Protein AF-A0A956J155-F1 (afdb_monomer_lite)

Foldseek 3Di:
DVVVVDPPDAKDWDWDDDDQKIKIKIFGPDPVAQPFVQCCVLDVVVPQFDKGDGRGIIMTIGGRPPHDPVRVVVSVVVSVVSSCVSVVHDPVPDDPPDDDPPPDPDDPPPPDDDDDDDDDDDDDDDDDDDDDDDDDDDDDDDDDDDDDDD

Sequence (150 aa):
DRLLQVEGIRHALATGWYEDCLFMSVRTRGRKQNAGRILHGLIQEPGLGGAGGHPQMAGARVPMEGKSERSRMDLRRKIITQLLTAFGVDARHFQRIMTKSSAPKNGESKRKNKNKDPERKKDKVEKSDKPEKAEKKKAKSKAPPREASS

Structure (mmCIF, N/CA/C/O backbone):
data_AF-A0A956J155-F1
#
_entry.id   AF-A0A956J155-F1
#
loop_
_atom_site.group_PDB
_atom_site.id
_atom_site.type_symbol
_atom_site.label_atom_id
_atom_site.label_alt_id
_atom_site.label_comp_id
_atom_site.label_asym_id
_atom_site.label_entity_id
_atom_site.label_seq_id
_atom_site.pdbx_PDB_ins_code
_atom_site.Cartn_x
_atom_site.Cartn_y
_atom_site.Cartn_z
_atom_site.occupancy
_atom_site.B_iso_or_equiv
_atom_site.auth_seq_id
_atom_site.auth_comp_id
_atom_site.auth_asym_id
_atom_site.auth_atom_id
_atom_site.pdbx_PDB_model_num
ATOM 1 N N . ASP A 1 1 ? 10.310 -14.887 3.605 1.00 60.28 1 ASP A N 1
ATOM 2 C CA . ASP A 1 1 ? 9.731 -14.485 2.310 1.00 60.28 1 ASP A CA 1
ATOM 3 C C . ASP A 1 1 ? 9.066 -15.677 1.616 1.00 60.28 1 ASP A C 1
ATOM 5 O O . ASP A 1 1 ? 9.492 -16.108 0.555 1.00 60.28 1 ASP A O 1
ATOM 9 N N . ARG A 1 2 ? 8.058 -16.284 2.257 1.00 62.12 2 ARG A N 1
ATOM 10 C CA . ARG A 1 2 ? 7.495 -17.563 1.784 1.00 62.12 2 ARG A CA 1
ATOM 11 C C . ARG A 1 2 ? 6.529 -17.391 0.609 1.00 62.12 2 ARG A C 1
ATOM 13 O O . ARG A 1 2 ? 6.454 -18.259 -0.245 1.00 62.12 2 ARG A O 1
ATOM 20 N N . LEU A 1 3 ? 5.836 -16.251 0.533 1.00 64.06 3 LEU A N 1
ATOM 21 C CA . LEU A 1 3 ? 4.868 -15.974 -0.536 1.00 64.06 3 LEU A CA 1
ATOM 22 C C . LEU A 1 3 ? 5.537 -15.778 -1.895 1.00 64.06 3 LEU A C 1
ATOM 24 O O . LEU A 1 3 ? 4.986 -16.186 -2.906 1.00 64.06 3 LEU A O 1
ATOM 28 N N . LEU A 1 4 ? 6.736 -15.195 -1.930 1.00 64.69 4 LEU A N 1
ATOM 29 C CA . LEU A 1 4 ? 7.481 -15.105 -3.175 1.00 64.69 4 LEU A CA 1
ATOM 30 C C . LEU A 1 4 ? 8.037 -16.474 -3.599 1.00 64.69 4 LEU A C 1
ATOM 32 O O . LEU A 1 4 ? 8.234 -16.694 -4.780 1.00 64.69 4 LEU A O 1
ATOM 36 N N . GLN A 1 5 ? 8.272 -17.443 -2.719 1.00 64.50 5 GLN A N 1
ATOM 37 C CA . GLN A 1 5 ? 8.850 -18.736 -3.134 1.00 64.50 5 GLN A CA 1
ATOM 38 C C . GLN A 1 5 ? 7.937 -19.576 -4.046 1.00 64.50 5 GLN A C 1
ATOM 40 O O . GLN A 1 5 ? 8.416 -20.526 -4.653 1.00 64.50 5 GLN A O 1
ATOM 45 N N . VAL A 1 6 ? 6.662 -19.205 -4.188 1.00 66.94 6 VAL A N 1
ATOM 46 C CA . VAL A 1 6 ? 5.738 -19.828 -5.140 1.00 66.94 6 VAL A CA 1
ATOM 47 C C . VAL A 1 6 ? 6.094 -19.405 -6.568 1.00 66.94 6 VAL A C 1
ATOM 49 O O . VAL A 1 6 ? 6.203 -18.211 -6.877 1.00 66.94 6 VAL A O 1
ATOM 52 N N . GLU A 1 7 ? 6.277 -20.394 -7.438 1.00 60.62 7 GLU A N 1
ATOM 53 C CA . GLU A 1 7 ? 6.596 -20.188 -8.847 1.00 60.62 7 GLU A CA 1
ATOM 54 C C . GLU A 1 7 ? 5.503 -19.359 -9.547 1.00 60.62 7 GLU A C 1
ATOM 56 O O . GLU A 1 7 ? 4.314 -19.486 -9.261 1.00 60.62 7 GLU A O 1
ATOM 61 N N . GLY A 1 8 ? 5.910 -18.431 -10.416 1.00 67.94 8 GLY A N 1
ATOM 62 C CA . GLY A 1 8 ? 4.995 -17.524 -11.121 1.00 67.94 8 GLY A CA 1
ATOM 63 C C . GLY A 1 8 ? 4.562 -16.268 -10.344 1.00 67.94 8 GLY A C 1
ATOM 64 O O . GLY A 1 8 ? 4.053 -15.326 -10.958 1.00 67.94 8 GLY A O 1
ATOM 65 N N . ILE A 1 9 ? 4.819 -16.161 -9.031 1.00 77.12 9 ILE A N 1
ATOM 66 C CA . ILE A 1 9 ? 4.480 -14.947 -8.266 1.00 77.12 9 ILE A CA 1
ATOM 67 C C . ILE A 1 9 ? 5.533 -13.849 -8.476 1.00 77.12 9 ILE A C 1
ATOM 69 O O . ILE A 1 9 ? 6.671 -13.917 -7.997 1.00 77.12 9 ILE A O 1
ATOM 73 N N . ARG A 1 10 ? 5.126 -12.778 -9.170 1.00 81.81 10 ARG A N 1
ATOM 74 C CA . ARG A 1 10 ? 5.967 -11.589 -9.417 1.00 81.81 10 ARG A CA 1
ATOM 75 C C . ARG A 1 10 ? 5.895 -10.548 -8.303 1.00 81.81 10 ARG A C 1
ATOM 77 O O . ARG A 1 10 ? 6.901 -9.900 -8.010 1.00 81.81 10 ARG A O 1
ATOM 84 N N . HIS A 1 11 ? 4.721 -10.402 -7.696 1.00 86.31 11 HIS A N 1
ATOM 85 C CA . HIS A 1 11 ? 4.437 -9.425 -6.652 1.00 86.31 11 HIS A CA 1
ATOM 86 C C . HIS A 1 11 ? 3.677 -10.110 -5.518 1.00 86.31 11 HIS A C 1
ATOM 88 O O . HIS A 1 11 ? 2.720 -10.838 -5.766 1.00 86.31 11 HIS A O 1
ATOM 94 N N . ALA A 1 12 ? 4.083 -9.852 -4.282 1.00 88.69 12 ALA A N 1
ATOM 95 C CA . ALA A 1 12 ? 3.391 -10.303 -3.087 1.00 88.69 12 ALA A CA 1
ATOM 96 C C . ALA A 1 12 ? 3.008 -9.086 -2.243 1.00 88.69 12 ALA A C 1
ATOM 98 O O . ALA A 1 12 ? 3.859 -8.259 -1.917 1.00 88.69 12 ALA A O 1
ATOM 99 N N . LEU A 1 13 ? 1.730 -9.000 -1.877 1.00 90.38 13 LEU A N 1
ATOM 100 C CA . LEU A 1 13 ? 1.206 -8.026 -0.926 1.00 90.38 13 LEU A CA 1
ATOM 101 C C . LEU A 1 13 ? 0.661 -8.774 0.290 1.00 90.38 13 LEU A C 1
ATOM 103 O O . LEU A 1 13 ? -0.214 -9.629 0.158 1.00 90.38 13 LEU A O 1
ATOM 107 N N . ALA A 1 14 ? 1.125 -8.393 1.472 1.00 91.88 14 ALA A N 1
ATOM 108 C CA . ALA A 1 14 ? 0.532 -8.773 2.742 1.00 91.88 14 ALA A CA 1
ATOM 109 C C . ALA A 1 14 ? -0.088 -7.538 3.403 1.00 91.88 14 ALA A C 1
ATOM 111 O O . ALA A 1 14 ? 0.532 -6.475 3.449 1.00 91.88 14 ALA A O 1
ATOM 112 N N . THR A 1 15 ? -1.303 -7.683 3.931 1.00 92.56 15 THR A N 1
ATOM 113 C CA . THR A 1 15 ? -1.967 -6.641 4.728 1.00 92.56 15 THR A CA 1
ATOM 114 C C . THR A 1 15 ? -2.436 -7.221 6.049 1.00 92.56 15 THR A C 1
ATOM 116 O O . THR A 1 15 ? -3.004 -8.315 6.056 1.00 92.56 15 THR A O 1
ATOM 119 N N . GLY A 1 16 ? -2.277 -6.474 7.133 1.00 92.12 16 GLY A N 1
ATOM 120 C CA . GLY A 1 16 ? -2.706 -6.878 8.465 1.00 92.12 16 GLY A CA 1
ATOM 121 C C . GLY A 1 16 ? -3.290 -5.706 9.237 1.00 92.12 16 GLY A C 1
ATOM 122 O O . GLY A 1 16 ? -2.886 -4.564 9.040 1.00 92.12 16 GLY A O 1
ATOM 123 N N . TRP A 1 17 ? -4.248 -6.007 10.104 1.00 92.75 17 TRP A N 1
ATOM 124 C CA . TRP A 1 17 ? -4.730 -5.066 11.107 1.00 92.75 17 TRP A CA 1
ATOM 125 C C . TRP A 1 17 ? -4.038 -5.395 12.420 1.00 92.75 17 TRP A C 1
ATOM 127 O O . TRP A 1 17 ? -4.021 -6.562 12.814 1.00 92.75 17 TRP A O 1
ATOM 137 N N . TYR A 1 18 ? -3.482 -4.386 13.073 1.00 92.50 18 TYR A N 1
ATOM 138 C CA . TYR A 1 18 ? -2.966 -4.502 14.427 1.00 92.50 18 TYR A CA 1
ATOM 139 C C . TYR A 1 18 ? -3.286 -3.199 15.155 1.00 92.50 18 TYR A C 1
ATOM 141 O O . TYR A 1 18 ? -2.963 -2.123 14.649 1.00 92.50 18 TYR A O 1
ATOM 149 N N . GLU A 1 19 ? -3.985 -3.316 16.286 1.00 90.31 19 GLU A N 1
ATOM 150 C CA . GLU A 1 19 ? -4.598 -2.184 16.993 1.00 90.31 19 GLU A CA 1
ATOM 151 C C . GLU A 1 19 ? -5.446 -1.330 16.025 1.00 90.31 19 GLU A C 1
ATOM 153 O O . GLU A 1 19 ? -6.255 -1.870 15.263 1.00 90.31 19 GLU A O 1
ATOM 158 N N . ASP A 1 20 ? -5.243 -0.014 16.013 1.00 93.50 20 ASP A N 1
ATOM 159 C CA . ASP A 1 20 ? -5.905 0.927 15.111 1.00 93.50 20 ASP A CA 1
ATOM 160 C C . ASP A 1 20 ? -5.064 1.260 13.874 1.00 93.50 20 ASP A C 1
ATOM 162 O O . ASP A 1 20 ? -5.244 2.294 13.241 1.00 93.50 20 ASP A O 1
ATOM 166 N N . CYS A 1 21 ? -4.163 0.363 13.473 1.00 95.50 21 CYS A N 1
ATOM 167 C CA . CYS A 1 21 ? -3.296 0.560 12.321 1.00 95.50 21 CYS A CA 1
ATOM 168 C C . CYS A 1 21 ? -3.479 -0.533 11.260 1.00 95.50 21 CYS A C 1
ATOM 170 O O . CYS A 1 21 ? -3.551 -1.734 11.544 1.00 95.50 21 CYS A O 1
ATOM 172 N N . LEU A 1 22 ? -3.505 -0.105 9.997 1.00 95.69 22 LEU A N 1
ATOM 173 C CA . LEU A 1 22 ? -3.360 -0.986 8.842 1.00 95.69 22 LEU A CA 1
ATOM 174 C C . LEU A 1 22 ? -1.881 -1.052 8.461 1.00 95.69 22 LEU A C 1
ATOM 176 O O . LEU A 1 22 ? -1.275 -0.045 8.093 1.00 95.69 22 LEU A O 1
ATOM 180 N N . PHE A 1 23 ? -1.323 -2.255 8.498 1.00 96.06 23 PHE A N 1
ATOM 181 C CA . PHE A 1 23 ? 0.032 -2.543 8.052 1.00 96.06 23 PHE A CA 1
ATOM 182 C C . PHE A 1 23 ? 0.006 -3.183 6.673 1.00 96.06 23 PHE A C 1
ATOM 184 O O . PHE A 1 23 ? -0.823 -4.053 6.385 1.00 96.06 23 PHE A O 1
ATOM 191 N N . MET A 1 24 ? 0.942 -2.772 5.827 1.00 95.12 24 MET A N 1
ATOM 192 C CA . MET A 1 24 ? 1.125 -3.311 4.488 1.00 95.12 24 MET A CA 1
ATOM 193 C C . MET A 1 24 ? 2.592 -3.647 4.265 1.00 95.12 24 MET A C 1
ATOM 195 O O . MET A 1 24 ? 3.477 -2.880 4.636 1.00 95.12 24 MET A O 1
ATOM 199 N N . SER A 1 25 ? 2.847 -4.784 3.628 1.00 94.69 25 SER A N 1
ATOM 200 C CA . SER A 1 25 ? 4.176 -5.173 3.171 1.00 94.69 25 SER A CA 1
ATOM 201 C C . SER A 1 25 ? 4.084 -5.667 1.740 1.00 94.69 25 SER A C 1
ATOM 203 O O . SER A 1 25 ? 3.283 -6.547 1.424 1.00 94.69 25 SER A O 1
ATOM 205 N N . VAL A 1 26 ? 4.896 -5.077 0.874 1.00 92.62 26 VAL A N 1
ATOM 206 C CA . VAL A 1 26 ? 4.962 -5.389 -0.546 1.00 92.62 26 VAL A CA 1
ATOM 207 C C . VAL A 1 26 ? 6.348 -5.911 -0.859 1.00 92.62 26 VAL A C 1
ATOM 209 O O . VAL A 1 26 ? 7.348 -5.328 -0.444 1.00 92.62 26 VAL A O 1
ATOM 212 N N . ARG A 1 27 ? 6.413 -6.992 -1.630 1.00 91.56 27 ARG A N 1
ATOM 213 C CA . ARG A 1 27 ? 7.650 -7.489 -2.226 1.00 91.56 27 ARG A CA 1
ATOM 214 C C . ARG A 1 27 ? 7.443 -7.745 -3.709 1.00 91.56 27 ARG A C 1
ATOM 216 O O . ARG A 1 27 ? 6.390 -8.224 -4.122 1.00 91.56 27 ARG A O 1
ATOM 223 N N . THR A 1 28 ? 8.440 -7.419 -4.515 1.00 88.62 28 THR A N 1
ATOM 224 C CA . THR A 1 28 ? 8.402 -7.552 -5.970 1.00 88.62 28 THR A CA 1
ATOM 225 C C . THR A 1 28 ? 9.722 -8.101 -6.488 1.00 88.62 28 THR A C 1
ATOM 227 O O . THR A 1 28 ? 10.793 -7.732 -6.010 1.00 88.62 28 THR A O 1
ATOM 230 N N . ARG A 1 29 ? 9.646 -8.974 -7.495 1.00 83.69 29 ARG A N 1
ATOM 231 C CA . ARG A 1 29 ? 10.815 -9.453 -8.247 1.00 83.69 29 ARG A CA 1
ATOM 232 C C . ARG A 1 29 ? 11.105 -8.643 -9.508 1.00 83.69 29 ARG A C 1
ATOM 234 O O . ARG A 1 29 ? 12.184 -8.764 -10.083 1.00 83.69 29 ARG A O 1
ATOM 241 N N . GLY A 1 30 ? 10.145 -7.842 -9.966 1.00 72.88 30 GLY A N 1
ATOM 242 C CA . GLY A 1 30 ? 10.288 -7.055 -11.187 1.00 72.88 30 GLY A CA 1
ATOM 243 C C . GLY A 1 30 ? 11.245 -5.879 -10.995 1.00 72.88 30 GLY A C 1
ATOM 244 O O . GLY A 1 30 ? 11.103 -5.126 -10.039 1.00 72.88 30 GLY A O 1
ATOM 245 N N . ARG A 1 31 ? 12.183 -5.676 -11.933 1.00 69.12 31 ARG A N 1
ATOM 246 C CA . ARG A 1 31 ? 13.057 -4.481 -11.947 1.00 69.12 31 ARG A CA 1
ATOM 247 C C . ARG A 1 31 ? 12.332 -3.203 -12.385 1.00 69.12 31 ARG A C 1
ATOM 249 O O . ARG A 1 31 ? 12.835 -2.113 -12.149 1.00 69.12 31 ARG A O 1
ATOM 256 N N . LYS A 1 32 ? 11.173 -3.335 -13.043 1.00 76.31 32 LYS A N 1
ATOM 257 C CA . LYS A 1 32 ? 10.425 -2.205 -13.619 1.00 76.31 32 LYS A CA 1
ATOM 258 C C . LYS A 1 32 ? 9.573 -1.457 -12.589 1.00 76.31 32 LYS A C 1
ATOM 260 O O . LYS A 1 32 ? 9.342 -0.268 -12.761 1.00 76.31 32 LYS A O 1
ATOM 265 N N . GLN A 1 33 ? 9.107 -2.130 -11.536 1.00 81.94 33 GLN A N 1
ATOM 266 C CA . GLN A 1 33 ? 8.231 -1.532 -10.528 1.00 81.94 33 GLN A CA 1
ATOM 267 C C . GLN A 1 33 ? 8.988 -1.302 -9.223 1.00 81.94 33 GLN A C 1
ATOM 269 O O . GLN A 1 33 ? 9.504 -2.242 -8.624 1.00 81.94 33 GLN A O 1
ATOM 274 N N . ASN A 1 34 ? 9.024 -0.049 -8.769 1.00 91.44 34 ASN A N 1
ATOM 275 C CA . ASN A 1 34 ? 9.657 0.336 -7.513 1.00 91.44 34 ASN A CA 1
ATOM 276 C C . ASN A 1 34 ? 8.608 0.353 -6.392 1.00 91.44 34 ASN A C 1
ATOM 278 O O . ASN A 1 34 ? 7.846 1.311 -6.267 1.00 91.44 34 ASN A O 1
ATOM 282 N N . ALA A 1 35 ? 8.575 -0.706 -5.581 1.00 92.44 35 ALA A N 1
ATOM 283 C CA . ALA A 1 35 ? 7.603 -0.858 -4.499 1.00 92.44 35 ALA A CA 1
ATOM 284 C C . ALA A 1 35 ? 7.662 0.293 -3.481 1.00 92.44 35 ALA A C 1
ATOM 286 O O . ALA A 1 35 ? 6.615 0.758 -3.033 1.00 92.44 35 ALA A O 1
ATOM 287 N N . GLY A 1 36 ? 8.867 0.775 -3.153 1.00 93.44 36 GLY A N 1
ATOM 288 C CA . GLY A 1 36 ? 9.072 1.899 -2.235 1.00 93.44 36 GLY A CA 1
ATOM 289 C C . GLY A 1 36 ? 8.439 3.189 -2.746 1.00 93.44 36 GLY A C 1
ATOM 290 O O . GLY A 1 36 ? 7.634 3.795 -2.046 1.00 93.44 36 GLY A O 1
ATOM 291 N N . ARG A 1 37 ? 8.734 3.564 -3.997 1.00 94.69 37 ARG A N 1
ATOM 292 C CA . ARG A 1 37 ? 8.154 4.758 -4.634 1.00 94.69 37 ARG A CA 1
ATOM 293 C C . ARG A 1 37 ? 6.637 4.668 -4.763 1.00 94.69 37 ARG A C 1
ATOM 295 O O . ARG A 1 37 ? 5.952 5.647 -4.499 1.00 94.69 37 ARG A O 1
ATOM 302 N N . ILE A 1 38 ? 6.115 3.496 -5.126 1.00 94.56 38 ILE A N 1
ATOM 303 C CA . ILE A 1 38 ? 4.669 3.288 -5.254 1.00 94.56 38 ILE A CA 1
ATOM 304 C C . ILE A 1 38 ? 3.974 3.475 -3.898 1.00 94.56 38 ILE A C 1
ATOM 306 O O . ILE A 1 38 ? 3.003 4.221 -3.814 1.00 94.56 38 ILE A O 1
ATOM 310 N N . LEU A 1 39 ? 4.458 2.833 -2.826 1.00 94.75 39 LEU A N 1
ATOM 311 C CA . LEU A 1 39 ? 3.843 3.003 -1.504 1.00 94.75 39 LEU A CA 1
ATOM 312 C C . LEU A 1 39 ? 4.012 4.425 -0.962 1.00 94.75 39 LEU A C 1
ATOM 314 O O . LEU A 1 39 ? 3.083 4.932 -0.339 1.00 94.75 39 LEU A O 1
ATOM 318 N N . HIS A 1 40 ? 5.144 5.079 -1.228 1.00 95.44 40 HIS A N 1
ATOM 319 C CA . HIS A 1 40 ? 5.348 6.481 -0.866 1.00 95.44 40 HIS A CA 1
ATOM 320 C C . HIS A 1 40 ? 4.284 7.386 -1.504 1.00 95.44 40 HIS A C 1
ATOM 322 O O . HIS A 1 40 ? 3.596 8.107 -0.785 1.00 95.44 40 HIS A O 1
ATOM 328 N N . GLY A 1 41 ? 4.073 7.277 -2.820 1.00 95.31 41 GLY A N 1
ATOM 329 C CA . GLY A 1 41 ? 3.073 8.083 -3.530 1.00 95.31 41 GLY A CA 1
ATOM 330 C C . GLY A 1 41 ? 1.624 7.763 -3.157 1.00 95.31 41 GLY A C 1
ATOM 331 O O . GLY A 1 41 ? 0.761 8.634 -3.182 1.00 95.31 41 GLY A O 1
ATOM 332 N N . LEU A 1 42 ? 1.333 6.520 -2.766 1.00 95.00 42 LEU A N 1
ATOM 333 C CA . LEU A 1 42 ? -0.024 6.121 -2.383 1.00 95.00 42 LEU A CA 1
ATOM 334 C C . LEU A 1 42 ? -0.379 6.438 -0.929 1.00 95.00 42 LEU A C 1
ATOM 336 O O . LEU A 1 42 ? -1.556 6.633 -0.632 1.00 95.00 42 LEU A O 1
ATOM 340 N N . ILE A 1 43 ? 0.598 6.435 -0.021 1.00 96.06 43 ILE A N 1
ATOM 341 C CA . ILE A 1 43 ? 0.353 6.531 1.425 1.00 96.06 43 ILE A CA 1
ATOM 342 C C . ILE A 1 43 ? 0.938 7.803 2.027 1.00 96.06 43 ILE A C 1
ATOM 344 O O . ILE A 1 43 ? 0.233 8.508 2.746 1.00 96.06 43 ILE A O 1
ATOM 348 N N . GLN A 1 44 ? 2.209 8.088 1.754 1.00 94.81 44 GLN A N 1
ATOM 349 C CA . GLN A 1 44 ? 2.927 9.171 2.418 1.00 94.81 44 GLN A CA 1
ATOM 350 C C . GLN A 1 44 ? 2.631 10.530 1.783 1.00 94.81 44 GLN A C 1
ATOM 352 O O . GLN A 1 44 ? 2.306 11.466 2.506 1.00 94.81 44 GLN A O 1
ATOM 357 N N . GLU A 1 45 ? 2.660 10.636 0.452 1.00 93.88 45 GLU A N 1
ATOM 358 C CA . GLU A 1 45 ? 2.333 11.888 -0.252 1.00 93.88 45 GLU A CA 1
ATOM 359 C C . GLU A 1 45 ? 0.918 12.407 0.057 1.00 93.88 45 GLU A C 1
ATOM 361 O O . GLU A 1 45 ? 0.777 13.602 0.311 1.00 93.88 45 GLU A O 1
ATOM 366 N N . PRO A 1 46 ? -0.130 11.561 0.139 1.00 93.06 46 PRO A N 1
ATOM 367 C CA . PRO A 1 46 ? -1.465 12.019 0.516 1.00 93.06 46 PRO A CA 1
ATOM 368 C C . PRO A 1 46 ? -1.657 12.197 2.033 1.00 93.06 46 PRO A C 1
ATOM 370 O O . PRO A 1 46 ? -2.775 12.467 2.468 1.00 93.06 46 PRO A O 1
ATOM 373 N N . GLY A 1 47 ? -0.618 11.986 2.852 1.00 94.44 47 GLY A N 1
ATOM 374 C CA . GLY A 1 47 ? -0.684 12.126 4.310 1.00 94.44 47 GLY A CA 1
ATOM 375 C C . GLY A 1 47 ? -1.526 11.058 5.019 1.00 94.44 47 GLY A C 1
ATOM 376 O O . GLY A 1 47 ? -2.030 11.299 6.112 1.00 94.44 47 GLY A O 1
ATOM 377 N N . LEU A 1 48 ? -1.707 9.876 4.417 1.00 93.50 48 LEU A N 1
ATOM 378 C CA . LEU A 1 48 ? -2.480 8.783 5.024 1.00 93.50 48 LEU A CA 1
ATOM 379 C C . LEU A 1 48 ? -1.701 8.054 6.125 1.00 93.50 48 LEU A C 1
ATOM 381 O O . LEU A 1 48 ? -2.303 7.392 6.964 1.00 93.50 48 LEU A O 1
ATOM 385 N N . GLY A 1 49 ? -0.373 8.129 6.111 1.00 95.00 49 GLY A N 1
ATOM 386 C CA . GLY A 1 49 ? 0.485 7.451 7.072 1.00 95.00 49 GLY A CA 1
ATOM 387 C C . GLY A 1 49 ? 1.946 7.455 6.638 1.00 95.00 49 GLY A C 1
ATOM 388 O O . GLY A 1 49 ? 2.357 8.276 5.823 1.00 95.00 49 GLY A O 1
ATOM 389 N N . GLY A 1 50 ? 2.730 6.522 7.174 1.00 96.56 50 GLY A N 1
ATOM 390 C CA . GLY A 1 50 ? 4.145 6.367 6.830 1.00 96.56 50 GLY A CA 1
ATOM 391 C C . GLY A 1 50 ? 4.364 5.250 5.815 1.00 96.56 50 GLY A C 1
ATOM 392 O O . GLY A 1 50 ? 3.771 4.175 5.943 1.00 96.56 50 GLY A O 1
ATOM 393 N N . ALA A 1 51 ? 5.240 5.472 4.835 1.00 96.56 51 ALA A N 1
ATOM 394 C CA . ALA A 1 51 ? 5.639 4.450 3.874 1.00 96.56 51 ALA A CA 1
ATOM 395 C C . ALA A 1 51 ? 7.120 4.558 3.500 1.00 96.56 51 ALA A C 1
ATOM 397 O O . ALA A 1 51 ? 7.688 5.640 3.412 1.00 96.56 51 ALA A O 1
ATOM 398 N N . GLY A 1 52 ? 7.756 3.419 3.240 1.00 92.94 52 GLY A N 1
ATOM 399 C CA . GLY A 1 52 ? 9.162 3.402 2.857 1.00 92.94 52 GLY A CA 1
ATOM 400 C C . GLY A 1 52 ? 9.657 2.030 2.430 1.00 92.94 52 GLY A C 1
ATOM 401 O O . GLY A 1 52 ? 8.982 1.013 2.599 1.00 92.94 52 GLY A O 1
ATOM 402 N N . GLY A 1 53 ? 10.856 2.004 1.855 1.00 93.31 53 GLY A N 1
ATOM 403 C CA . GLY A 1 53 ? 11.529 0.772 1.467 1.00 93.31 53 GLY A CA 1
ATOM 404 C C . GLY A 1 53 ? 12.401 0.916 0.228 1.00 93.31 53 GLY A C 1
ATOM 405 O O . GLY A 1 53 ? 12.677 2.011 -0.257 1.00 93.31 53 GLY A O 1
ATOM 406 N N . HIS A 1 54 ? 12.815 -0.231 -0.290 1.00 93.44 54 HIS A N 1
ATOM 407 C CA . HIS A 1 54 ? 13.633 -0.382 -1.483 1.00 93.44 54 HIS A CA 1
ATOM 408 C C . HIS A 1 54 ? 12.774 -0.695 -2.720 1.00 93.44 54 HIS A C 1
ATOM 410 O O . HIS A 1 54 ? 11.601 -1.060 -2.603 1.00 93.44 54 HIS A O 1
ATOM 416 N N . PRO A 1 55 ? 13.344 -0.629 -3.938 1.00 91.81 55 PRO A N 1
ATOM 417 C CA . PRO A 1 55 ? 12.603 -0.962 -5.153 1.00 91.81 55 PRO A CA 1
ATOM 418 C C . PRO A 1 55 ? 11.937 -2.345 -5.122 1.00 91.81 55 PRO A C 1
ATOM 420 O O . PRO A 1 55 ? 10.831 -2.498 -5.630 1.00 91.81 55 PRO A O 1
ATOM 423 N N . GLN A 1 56 ? 12.572 -3.330 -4.480 1.00 91.38 56 GLN A N 1
ATOM 424 C CA . GLN A 1 56 ? 12.081 -4.710 -4.401 1.00 91.38 56 GLN A CA 1
ATOM 425 C C . GLN A 1 56 ? 11.201 -5.007 -3.183 1.00 91.38 56 GLN A C 1
ATOM 427 O O . GLN A 1 56 ? 10.491 -6.012 -3.176 1.00 91.38 56 GLN A O 1
ATOM 432 N N . MET A 1 57 ? 11.235 -4.173 -2.143 1.00 93.31 57 MET A N 1
ATOM 433 C CA . MET A 1 57 ? 10.457 -4.402 -0.928 1.00 93.31 57 MET A CA 1
ATOM 434 C C . MET A 1 57 ? 10.087 -3.091 -0.260 1.00 93.31 57 MET A C 1
ATOM 436 O O . MET A 1 57 ? 10.932 -2.216 -0.109 1.00 93.31 57 MET A O 1
ATOM 440 N N . ALA A 1 58 ? 8.850 -2.970 0.193 1.00 95.62 58 ALA A N 1
ATOM 441 C CA . ALA A 1 58 ? 8.402 -1.780 0.887 1.00 95.62 58 ALA A CA 1
ATOM 442 C C . ALA A 1 58 ? 7.351 -2.104 1.942 1.00 95.62 58 ALA A C 1
ATOM 444 O O . ALA A 1 58 ? 6.666 -3.128 1.877 1.00 95.62 58 ALA A O 1
ATOM 445 N N . GLY A 1 59 ? 7.259 -1.228 2.932 1.00 96.00 59 GLY A N 1
ATOM 446 C CA . GLY A 1 59 ? 6.294 -1.297 4.013 1.00 96.00 59 GLY A CA 1
ATOM 447 C C . GLY A 1 59 ? 5.524 0.008 4.132 1.00 96.00 59 GLY A C 1
ATOM 448 O O . GLY A 1 59 ? 6.029 1.074 3.781 1.00 96.00 59 GLY A O 1
ATOM 449 N N . ALA A 1 60 ? 4.299 -0.086 4.636 1.00 96.88 60 ALA A N 1
ATOM 450 C CA . ALA A 1 60 ? 3.504 1.075 4.994 1.00 96.88 60 ALA A CA 1
ATOM 451 C C . ALA A 1 60 ? 2.678 0.820 6.257 1.00 96.88 60 ALA A C 1
ATOM 453 O O . ALA A 1 60 ? 2.256 -0.310 6.528 1.00 96.88 60 ALA A O 1
ATOM 454 N N . ARG A 1 61 ? 2.434 1.897 7.003 1.00 96.94 61 ARG A N 1
ATOM 455 C CA . ARG A 1 61 ? 1.561 1.953 8.175 1.00 96.94 61 ARG A CA 1
ATOM 456 C C . ARG A 1 61 ? 0.577 3.099 7.988 1.00 96.94 61 ARG A C 1
ATOM 458 O O . ARG A 1 61 ? 0.994 4.240 7.816 1.00 96.94 61 ARG A O 1
ATOM 465 N N . VAL A 1 62 ? -0.711 2.791 8.079 1.00 96.56 62 VAL A N 1
ATOM 466 C CA . VAL A 1 62 ? -1.807 3.761 7.978 1.00 96.56 62 VAL A CA 1
ATOM 467 C C . VAL A 1 62 ? -2.552 3.783 9.317 1.00 96.56 62 VAL A C 1
ATOM 469 O O . VAL A 1 62 ? -3.194 2.777 9.643 1.00 96.56 62 VAL A O 1
ATOM 472 N N . PRO A 1 63 ? -2.449 4.871 10.102 1.00 96.00 63 PRO A N 1
ATOM 473 C CA . PRO A 1 63 ? -3.252 5.081 11.304 1.00 96.00 63 PRO A CA 1
ATOM 474 C C . PRO A 1 63 ? -4.742 5.215 10.952 1.00 96.00 63 PRO A C 1
ATOM 476 O O . PRO A 1 63 ? -5.117 5.824 9.947 1.00 96.00 63 PRO A O 1
ATOM 479 N N . MET A 1 64 ? -5.606 4.574 11.733 1.00 94.31 64 MET A N 1
ATOM 480 C CA . MET A 1 64 ? -7.046 4.435 11.476 1.00 94.31 64 MET A CA 1
ATOM 481 C C . MET A 1 64 ? -7.882 4.701 12.736 1.00 94.31 64 MET A C 1
ATOM 483 O O . MET A 1 64 ? -9.064 4.327 12.803 1.00 94.31 64 MET A O 1
ATOM 487 N N . GLU A 1 65 ? -7.285 5.354 13.732 1.00 93.50 65 GLU A N 1
ATOM 488 C CA . GLU A 1 65 ? -7.940 5.795 14.956 1.00 93.50 65 GLU A CA 1
ATOM 489 C C . GLU A 1 65 ? -9.169 6.654 14.606 1.00 93.50 65 GLU A C 1
ATOM 491 O O . GLU A 1 65 ? -9.165 7.450 13.665 1.00 93.50 65 GLU A O 1
ATOM 496 N N . GLY A 1 66 ? -10.281 6.434 15.310 1.00 91.19 66 GLY A N 1
ATOM 497 C CA . GLY A 1 66 ? -11.528 7.183 15.100 1.00 91.19 66 GLY A CA 1
ATOM 498 C C . GLY A 1 66 ? -12.312 6.860 13.816 1.00 91.19 66 GLY A C 1
ATOM 499 O O . GLY A 1 66 ? -13.418 7.368 13.642 1.00 91.19 66 GLY A O 1
ATOM 500 N N . LYS A 1 67 ? -11.811 5.999 12.917 1.00 91.31 67 LYS A N 1
ATOM 501 C CA . LYS A 1 67 ? -12.563 5.562 11.724 1.00 91.31 67 LYS A CA 1
ATOM 502 C C . LYS A 1 67 ? -13.471 4.375 12.035 1.00 91.31 67 LYS A C 1
ATOM 504 O O . LYS A 1 67 ? -13.030 3.399 12.641 1.00 91.31 67 LYS A O 1
ATOM 509 N N . SER A 1 68 ? -14.704 4.408 11.528 1.00 94.12 68 SER A N 1
ATOM 510 C CA . SER A 1 68 ? -15.628 3.267 11.591 1.00 94.12 68 SER A CA 1
ATOM 511 C C . SER A 1 68 ? -15.089 2.051 10.831 1.00 94.12 68 SER A C 1
ATOM 513 O O . SER A 1 68 ? -14.313 2.192 9.883 1.00 94.12 68 SER A O 1
ATOM 515 N N . GLU A 1 69 ? -15.539 0.846 11.191 1.00 90.88 69 GLU A N 1
ATOM 516 C CA . GLU A 1 69 ? -15.122 -0.392 10.515 1.00 90.88 69 GLU A CA 1
ATOM 517 C C . GLU A 1 69 ? -15.387 -0.343 9.001 1.00 90.88 69 GLU A C 1
ATOM 519 O O . GLU A 1 69 ? -14.531 -0.726 8.202 1.00 90.88 69 GLU A O 1
ATOM 524 N N . ARG A 1 70 ? -16.527 0.224 8.587 1.00 92.75 70 ARG A N 1
ATOM 525 C CA . ARG A 1 70 ? -16.853 0.421 7.170 1.00 92.75 70 ARG A CA 1
ATOM 526 C C . ARG A 1 70 ? -15.831 1.319 6.472 1.00 92.75 70 ARG A C 1
ATOM 528 O O . ARG A 1 70 ? -15.269 0.924 5.456 1.00 92.75 70 ARG A O 1
ATOM 535 N N . SER A 1 71 ? -15.519 2.473 7.064 1.00 92.62 71 SER A N 1
ATOM 536 C CA . SER A 1 71 ? -14.522 3.405 6.521 1.00 92.62 71 SER A CA 1
ATOM 537 C C . SER A 1 71 ? -13.128 2.770 6.438 1.00 92.62 71 SER A C 1
ATOM 539 O O . SER A 1 71 ? -12.432 2.926 5.433 1.00 92.62 71 SER A O 1
ATOM 541 N N . ARG A 1 72 ? -12.745 1.976 7.448 1.00 93.12 72 ARG A N 1
ATOM 542 C CA . ARG A 1 72 ? -11.500 1.191 7.463 1.00 93.12 72 ARG A CA 1
ATOM 543 C C . ARG A 1 72 ? -11.437 0.209 6.290 1.00 93.12 72 ARG A C 1
ATOM 545 O O . ARG A 1 72 ? -10.418 0.128 5.601 1.00 93.12 72 ARG A O 1
ATOM 552 N N . MET A 1 73 ? -12.518 -0.530 6.040 1.00 91.56 73 MET A N 1
ATOM 553 C CA . MET A 1 73 ? -12.586 -1.489 4.934 1.00 91.56 73 MET A CA 1
ATOM 554 C C . MET A 1 73 ? -12.569 -0.812 3.562 1.00 91.56 73 MET A C 1
ATOM 556 O O . MET A 1 73 ? -11.871 -1.292 2.663 1.00 91.56 73 MET A O 1
ATOM 560 N N . ASP A 1 74 ? -13.291 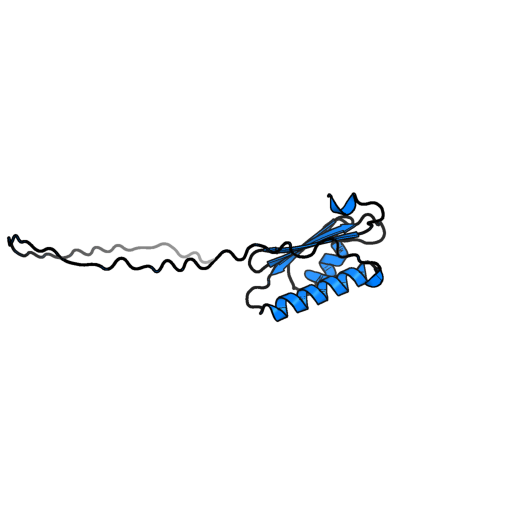0.296 3.411 1.00 94.12 74 ASP A N 1
ATOM 561 C CA . ASP A 1 74 ? -13.360 1.053 2.161 1.00 94.12 74 ASP A CA 1
ATOM 562 C C . ASP A 1 74 ? -12.002 1.669 1.812 1.00 94.12 74 ASP A C 1
ATOM 564 O O . ASP A 1 74 ? -11.523 1.513 0.685 1.00 94.12 74 ASP A O 1
ATOM 568 N N . LEU A 1 75 ? -11.314 2.268 2.791 1.00 93.12 75 LEU A N 1
ATOM 569 C CA . LEU A 1 75 ? -9.970 2.806 2.590 1.00 93.12 75 LEU A CA 1
ATOM 570 C C . LEU A 1 75 ? -8.968 1.699 2.247 1.00 93.12 75 LEU A C 1
ATOM 572 O O . LEU A 1 75 ? -8.204 1.840 1.291 1.00 93.12 75 LEU A O 1
ATOM 576 N N . ARG A 1 76 ? -9.018 0.554 2.944 1.00 93.38 76 ARG A N 1
ATOM 577 C CA . ARG A 1 76 ? -8.177 -0.605 2.601 1.00 93.38 76 ARG A CA 1
ATOM 578 C C . ARG A 1 76 ? -8.403 -1.045 1.155 1.00 93.38 76 ARG A C 1
ATOM 580 O O . ARG A 1 76 ? -7.441 -1.289 0.432 1.00 93.38 76 ARG A O 1
ATOM 587 N N . ARG A 1 77 ? -9.663 -1.164 0.723 1.00 92.44 77 ARG A N 1
ATOM 588 C CA . ARG A 1 77 ? -10.002 -1.565 -0.650 1.00 92.44 77 ARG A CA 1
ATOM 589 C C . ARG A 1 77 ? -9.471 -0.554 -1.664 1.00 92.44 77 ARG A C 1
ATOM 591 O O . ARG A 1 77 ? -8.885 -0.970 -2.662 1.00 92.44 77 ARG A O 1
ATOM 598 N N . LYS A 1 78 ? -9.636 0.744 -1.399 1.00 93.88 78 LYS A N 1
ATOM 599 C CA . LYS A 1 78 ? -9.138 1.821 -2.263 1.00 93.88 78 LYS A CA 1
ATOM 600 C C . LYS A 1 78 ? -7.622 1.738 -2.442 1.00 93.88 78 LYS A C 1
ATOM 602 O O . LYS A 1 78 ? -7.160 1.682 -3.577 1.00 93.88 78 LYS A O 1
ATOM 607 N N . ILE A 1 79 ? -6.876 1.631 -1.342 1.00 93.75 79 ILE A N 1
ATOM 608 C CA . ILE A 1 79 ? -5.410 1.537 -1.372 1.00 93.75 79 ILE A CA 1
ATOM 609 C C . ILE A 1 79 ? -4.962 0.289 -2.140 1.00 93.75 79 ILE A C 1
ATOM 611 O O . ILE A 1 79 ? -4.107 0.386 -3.015 1.00 93.75 79 ILE A O 1
ATOM 615 N N . ILE A 1 80 ? -5.551 -0.881 -1.861 1.00 92.06 80 ILE A N 1
ATOM 616 C CA . ILE A 1 80 ? -5.201 -2.123 -2.571 1.00 92.06 80 ILE A CA 1
ATOM 617 C C . ILE A 1 80 ? -5.470 -1.981 -4.072 1.00 92.06 80 ILE A C 1
ATOM 619 O O . ILE A 1 80 ? -4.637 -2.378 -4.877 1.00 92.06 80 ILE A O 1
ATOM 623 N N . THR A 1 81 ? -6.601 -1.386 -4.453 1.00 91.00 81 THR A N 1
ATOM 624 C CA . THR A 1 81 ? -6.955 -1.187 -5.866 1.00 91.00 81 THR A CA 1
ATOM 625 C C . THR A 1 81 ? -5.930 -0.298 -6.565 1.00 91.00 81 THR A C 1
ATOM 627 O O . THR A 1 81 ? -5.398 -0.677 -7.601 1.00 91.00 81 THR A O 1
ATOM 630 N N . GLN A 1 82 ? -5.588 0.845 -5.965 1.00 92.38 82 GLN A N 1
ATOM 631 C CA . GLN A 1 82 ? -4.583 1.756 -6.517 1.00 92.38 82 GLN A CA 1
ATOM 632 C C . GLN A 1 82 ? -3.198 1.106 -6.603 1.00 92.38 82 GLN A C 1
ATOM 634 O O . GLN A 1 82 ? -2.486 1.302 -7.584 1.00 92.38 82 GLN A O 1
ATOM 639 N N . LEU A 1 83 ? -2.836 0.291 -5.610 1.00 91.38 83 LEU A N 1
ATOM 640 C CA . LEU A 1 83 ? -1.586 -0.455 -5.608 1.00 91.38 83 LEU A CA 1
ATOM 641 C C . LEU A 1 83 ? -1.519 -1.442 -6.781 1.00 91.38 83 LEU A C 1
ATOM 643 O O . LEU A 1 83 ? -0.515 -1.483 -7.486 1.00 91.38 83 LEU A O 1
ATOM 647 N N . LEU A 1 84 ? -2.582 -2.218 -7.011 1.00 88.88 84 LEU A N 1
ATOM 648 C CA . LEU A 1 84 ? -2.649 -3.170 -8.126 1.00 88.88 84 LEU A CA 1
ATOM 649 C C . LEU A 1 84 ? -2.540 -2.460 -9.479 1.00 88.88 84 LEU A C 1
ATOM 651 O O . LEU A 1 84 ? -1.749 -2.884 -10.324 1.00 88.88 84 LEU A O 1
ATOM 655 N N . THR A 1 85 ? -3.247 -1.337 -9.639 1.00 89.75 85 THR A N 1
ATOM 656 C CA . THR A 1 85 ? -3.144 -0.483 -10.829 1.00 89.75 85 THR A CA 1
ATOM 657 C C . THR A 1 85 ? -1.717 0.028 -11.030 1.00 89.75 85 THR A C 1
ATOM 659 O O . THR A 1 85 ? -1.194 -0.052 -12.138 1.00 89.75 85 THR A O 1
ATOM 662 N N . ALA A 1 86 ? -1.045 0.484 -9.968 1.00 89.44 86 ALA A N 1
ATOM 663 C CA . ALA A 1 86 ? 0.335 0.969 -10.040 1.00 89.44 86 ALA A CA 1
ATOM 664 C C . ALA A 1 86 ? 1.342 -0.134 -10.413 1.00 89.44 86 ALA A C 1
ATOM 666 O O . ALA A 1 86 ? 2.336 0.133 -11.088 1.00 89.44 86 ALA A O 1
ATOM 667 N N . PHE A 1 87 ? 1.084 -1.387 -10.024 1.00 86.75 87 PHE A N 1
ATOM 668 C CA . PHE A 1 87 ? 1.876 -2.534 -10.476 1.00 86.75 87 PHE A CA 1
ATOM 669 C C . PHE A 1 87 ? 1.541 -2.989 -11.906 1.00 86.75 87 PHE A C 1
ATOM 671 O O . PHE A 1 87 ? 2.226 -3.867 -12.432 1.00 86.75 87 PHE A O 1
ATOM 678 N N . GLY A 1 88 ? 0.528 -2.398 -12.552 1.00 84.56 88 GLY A N 1
ATOM 679 C CA . GLY A 1 88 ? 0.058 -2.808 -13.876 1.00 84.56 88 GLY A CA 1
ATOM 680 C C . GLY A 1 88 ? -0.553 -4.210 -13.872 1.00 84.56 88 GLY A C 1
ATOM 681 O O . GLY A 1 88 ? -0.487 -4.919 -14.874 1.00 84.56 88 GLY A O 1
ATOM 682 N N . VAL A 1 89 ? -1.083 -4.646 -12.726 1.00 78.88 89 VAL A N 1
ATOM 683 C CA . VAL A 1 89 ? -1.714 -5.956 -12.572 1.00 78.88 89 VAL A CA 1
ATOM 684 C C . VAL A 1 89 ? -3.210 -5.781 -12.774 1.00 78.88 89 VAL A C 1
ATOM 686 O O . VAL A 1 89 ? -3.871 -5.100 -11.993 1.00 78.88 89 VAL A O 1
ATOM 689 N N . ASP A 1 90 ? -3.751 -6.419 -13.811 1.00 68.19 90 ASP A N 1
ATOM 690 C CA . ASP A 1 90 ? -5.198 -6.577 -13.938 1.00 68.19 90 ASP A CA 1
ATOM 691 C C . ASP A 1 90 ? -5.702 -7.385 -12.732 1.00 68.19 90 ASP A C 1
ATOM 693 O O . ASP A 1 90 ? -5.146 -8.438 -12.403 1.00 68.19 90 ASP A O 1
ATOM 697 N N . ALA A 1 91 ? -6.754 -6.900 -12.071 1.00 61.81 91 ALA A N 1
ATOM 698 C CA . ALA A 1 91 ? -7.371 -7.549 -10.920 1.00 61.81 91 ALA A CA 1
ATOM 699 C C . ALA A 1 91 ? -7.745 -9.020 -11.195 1.00 61.81 91 ALA A C 1
ATOM 701 O O . ALA A 1 91 ? -7.779 -9.819 -10.260 1.00 61.81 91 ALA A O 1
ATOM 702 N N . ARG A 1 92 ? -7.953 -9.398 -12.467 1.00 59.69 92 ARG A N 1
ATOM 703 C CA . ARG A 1 92 ? -8.191 -10.786 -12.911 1.00 59.69 92 ARG A CA 1
ATOM 704 C C . ARG A 1 92 ? -7.004 -11.731 -12.688 1.00 59.69 92 ARG A C 1
ATOM 706 O O . ARG A 1 92 ? -7.212 -12.926 -12.519 1.00 59.69 92 ARG A O 1
ATOM 713 N N . HIS A 1 93 ? -5.779 -11.210 -12.651 1.00 59.81 93 HIS A N 1
ATOM 714 C CA . HIS A 1 93 ? -4.553 -11.987 -12.426 1.00 59.81 93 HIS A CA 1
ATOM 715 C C . HIS A 1 93 ? -4.086 -11.959 -10.966 1.00 59.81 93 HIS A C 1
ATOM 717 O O . HIS A 1 93 ? -3.041 -12.521 -10.633 1.00 59.81 93 HIS A O 1
ATOM 723 N N . PHE A 1 94 ? -4.833 -11.298 -10.077 1.00 64.81 94 PHE A N 1
ATOM 724 C CA . PHE A 1 94 ? -4.498 -11.248 -8.663 1.00 64.81 94 PHE A CA 1
ATOM 725 C C . PHE A 1 94 ? -5.210 -12.365 -7.902 1.00 64.81 94 PHE A C 1
ATOM 727 O O . PHE A 1 94 ? -6.404 -12.284 -7.608 1.00 64.81 94 PHE A O 1
ATOM 734 N N . GLN A 1 95 ? -4.465 -13.407 -7.531 1.00 68.50 95 GLN A N 1
ATOM 735 C CA . GLN A 1 95 ? -5.004 -14.467 -6.689 1.00 68.50 95 GLN A CA 1
ATOM 736 C C . GLN A 1 95 ? -4.847 -14.110 -5.211 1.00 68.50 95 GLN A C 1
ATOM 738 O O . GLN A 1 95 ? -3.746 -13.935 -4.687 1.00 68.50 95 GLN A O 1
ATOM 743 N N . ARG A 1 96 ? -5.975 -14.019 -4.504 1.00 70.75 96 ARG A N 1
ATOM 744 C CA . ARG A 1 96 ? -5.981 -13.847 -3.051 1.00 70.75 96 ARG A CA 1
ATOM 745 C C . ARG A 1 96 ? -5.692 -15.192 -2.386 1.00 70.75 96 ARG A C 1
ATOM 747 O O . ARG A 1 96 ? -6.600 -15.991 -2.202 1.00 70.75 96 ARG A O 1
ATOM 754 N N . ILE A 1 97 ? -4.432 -15.407 -2.016 1.00 71.25 97 ILE A N 1
ATOM 755 C CA . ILE A 1 97 ? -3.947 -16.680 -1.454 1.00 71.25 97 ILE A CA 1
ATOM 756 C C . ILE A 1 97 ? -4.498 -16.927 -0.045 1.00 71.25 97 ILE A C 1
ATOM 758 O O . ILE A 1 97 ? -4.823 -18.056 0.301 1.00 71.25 97 ILE A O 1
ATOM 762 N N . MET A 1 98 ? -4.636 -15.876 0.772 1.00 63.94 98 MET A N 1
ATOM 763 C CA . MET A 1 98 ? -5.145 -16.000 2.139 1.00 63.94 98 MET A CA 1
ATOM 764 C C . MET A 1 98 ? -6.282 -15.013 2.400 1.00 63.94 98 MET A C 1
ATOM 766 O O . MET A 1 98 ? -6.185 -13.814 2.129 1.00 63.94 98 MET A O 1
ATOM 770 N N . THR A 1 99 ? -7.365 -15.526 2.973 1.00 59.56 99 THR A N 1
ATOM 771 C CA . THR A 1 99 ? -8.350 -14.730 3.715 1.00 59.56 99 THR A CA 1
ATOM 772 C C . THR A 1 99 ? -8.311 -15.166 5.162 1.00 59.56 99 THR A C 1
ATOM 774 O O . THR A 1 99 ? -7.790 -16.242 5.434 1.00 59.56 99 THR A O 1
ATOM 777 N N . LYS A 1 100 ? -8.776 -14.308 6.081 1.00 52.75 100 LYS A N 1
ATOM 778 C CA . LYS A 1 100 ? -8.742 -14.562 7.526 1.00 52.75 100 LYS A CA 1
ATOM 779 C C . LYS A 1 100 ? -9.007 -16.048 7.816 1.00 52.75 100 LYS A C 1
ATOM 781 O O . LYS A 1 100 ? -10.132 -16.503 7.636 1.00 52.75 100 LYS A O 1
ATOM 786 N N . SER A 1 101 ? -7.995 -16.753 8.330 1.00 48.47 101 SER A N 1
ATOM 787 C CA . SER A 1 101 ? -8.273 -17.741 9.368 1.00 48.47 101 SER A CA 1
ATOM 788 C C . SER A 1 101 ? -9.044 -16.968 10.428 1.00 48.47 101 SER A C 1
ATOM 790 O O . SER A 1 101 ? -8.615 -15.881 10.834 1.00 48.47 101 SER A O 1
ATOM 792 N N . SER A 1 102 ? -10.251 -17.422 10.738 1.00 43.12 102 SER A N 1
ATOM 793 C CA . SER A 1 102 ? -11.086 -16.848 11.780 1.00 43.12 102 SER A CA 1
ATOM 794 C C . SER A 1 102 ? -10.261 -16.763 13.061 1.00 43.12 102 SER A C 1
ATOM 796 O O . SER A 1 102 ? -10.087 -17.763 13.752 1.00 43.12 102 SER A O 1
ATOM 798 N N . ALA A 1 103 ? -9.725 -15.580 13.371 1.00 44.56 103 ALA A N 1
ATOM 799 C CA . ALA A 1 103 ? -9.204 -15.313 14.699 1.00 44.56 103 ALA A CA 1
ATOM 800 C C . ALA A 1 103 ? -10.345 -15.639 15.677 1.00 44.56 103 ALA A C 1
ATOM 802 O O . ALA A 1 103 ? -11.459 -15.137 15.465 1.00 44.56 103 ALA A O 1
ATOM 803 N N . PRO A 1 104 ? -10.136 -16.520 16.670 1.00 40.44 104 PRO A N 1
ATOM 804 C CA . PRO A 1 104 ? -11.204 -16.900 17.574 1.00 40.44 104 PRO A CA 1
ATOM 805 C C . PRO A 1 104 ? -11.699 -15.647 18.292 1.00 40.44 104 PRO A C 1
ATOM 807 O O . PRO A 1 104 ? -10.926 -14.932 18.930 1.00 40.44 104 PRO A O 1
ATOM 810 N N . LYS A 1 105 ? -13.005 -15.382 18.191 1.00 47.28 105 LYS A N 1
ATOM 811 C CA . LYS A 1 105 ? -13.698 -14.449 19.079 1.00 47.28 105 LYS A CA 1
ATOM 812 C C . LYS A 1 105 ? -13.834 -15.105 20.460 1.00 47.28 105 LYS A C 1
ATOM 814 O O . LYS A 1 105 ? -14.929 -15.480 20.852 1.00 47.28 105 LYS A O 1
ATOM 819 N N . ASN A 1 106 ? -12.734 -15.267 21.187 1.00 44.06 106 ASN A N 1
ATOM 820 C CA . ASN A 1 106 ? -12.799 -15.433 22.639 1.00 44.06 106 ASN A CA 1
ATOM 821 C C . ASN A 1 106 ? -12.666 -14.027 23.225 1.00 44.06 106 ASN A C 1
ATOM 823 O O . ASN A 1 106 ? -11.664 -13.365 22.997 1.00 44.06 106 ASN A O 1
ATOM 827 N N . GLY A 1 107 ? -13.624 -13.458 23.935 1.00 43.03 107 GLY A N 1
ATOM 828 C CA . GLY A 1 107 ? -14.781 -14.017 24.615 1.00 43.03 107 GLY A CA 1
ATOM 829 C C . GLY A 1 107 ? -14.968 -13.100 25.815 1.00 43.03 107 GLY A C 1
ATOM 830 O O . GLY A 1 107 ? -14.057 -12.963 26.629 1.00 43.03 107 GLY A O 1
ATOM 831 N N . GLU A 1 108 ? -16.090 -12.389 25.861 1.00 39.78 108 GLU A N 1
ATOM 832 C CA . GLU A 1 108 ? -16.459 -11.522 26.974 1.00 39.78 108 GLU A CA 1
ATOM 833 C C . GLU A 1 108 ? -16.272 -12.272 28.298 1.00 39.78 108 GLU A C 1
ATOM 835 O O . GLU A 1 108 ? -16.939 -13.274 28.555 1.00 39.78 108 GLU A O 1
ATOM 840 N N . SER A 1 109 ? -15.390 -11.779 29.166 1.00 40.25 109 SER A N 1
ATOM 841 C CA . SER A 1 109 ? -15.277 -12.276 30.536 1.00 40.25 109 SER A CA 1
ATOM 842 C C . SER A 1 109 ? -16.452 -11.734 31.358 1.00 40.25 109 SER A C 1
ATOM 844 O O . SER A 1 109 ? -16.304 -10.884 32.231 1.00 40.25 109 SER A O 1
ATOM 846 N N . LYS A 1 110 ? -17.668 -12.209 31.063 1.00 38.72 110 LYS A N 1
ATOM 847 C CA . LYS A 1 110 ? -18.811 -12.108 31.974 1.00 38.72 110 LYS A CA 1
ATOM 848 C C . LYS A 1 110 ? -18.701 -13.235 32.993 1.00 38.72 110 LYS A C 1
ATOM 850 O O . LYS A 1 110 ? -19.384 -14.249 32.901 1.00 38.72 110 LYS A O 1
ATOM 855 N N . ARG A 1 111 ? -17.866 -13.048 34.018 1.00 38.03 111 ARG A N 1
ATOM 856 C CA . ARG A 1 111 ? -18.006 -13.820 35.259 1.00 38.03 111 ARG A CA 1
ATOM 857 C C . ARG A 1 111 ? -19.206 -13.274 36.037 1.00 38.03 111 ARG A C 1
ATOM 859 O O . ARG A 1 111 ? -19.076 -12.376 36.859 1.00 38.03 111 ARG A O 1
ATOM 866 N N . LYS A 1 112 ? -20.389 -13.826 35.762 1.00 36.75 112 LYS A N 1
ATOM 867 C CA . LYS A 1 112 ? -21.515 -13.859 36.702 1.00 36.75 112 LYS A CA 1
ATOM 868 C C . LYS A 1 112 ? -21.908 -15.316 36.923 1.00 36.75 112 LYS A C 1
ATOM 870 O O . LYS A 1 112 ? -22.500 -15.923 36.043 1.00 36.75 112 LYS A O 1
ATOM 875 N N . ASN A 1 113 ? -21.628 -15.835 38.113 1.00 35.62 113 ASN A N 1
ATOM 876 C CA . ASN A 1 113 ? -22.518 -16.761 38.814 1.00 35.62 113 ASN A CA 1
ATOM 877 C C . ASN A 1 113 ? -22.139 -16.701 40.299 1.00 35.62 113 ASN A C 1
ATOM 879 O O . ASN A 1 113 ? -20.983 -16.907 40.649 1.00 35.62 113 ASN A O 1
ATOM 883 N N . LYS A 1 114 ? -22.987 -16.103 41.143 1.00 44.06 114 LYS A N 1
ATOM 884 C CA . LYS A 1 114 ? -24.053 -16.792 41.894 1.00 44.06 114 LYS A CA 1
ATOM 885 C C . LYS A 1 114 ? -23.499 -17.996 42.658 1.00 44.06 114 LYS A C 1
ATOM 887 O O . LYS A 1 114 ? -23.563 -19.112 42.168 1.00 44.06 114 LYS A O 1
ATOM 892 N N . ASN A 1 115 ? -23.047 -17.745 43.882 1.00 36.53 115 ASN A N 1
ATOM 893 C CA . ASN A 1 115 ? -23.330 -18.669 44.968 1.00 36.53 115 ASN A CA 1
ATOM 894 C C . ASN A 1 115 ? -24.160 -17.904 45.993 1.00 36.53 115 ASN A C 1
ATOM 896 O O . ASN A 1 115 ? -23.715 -16.915 46.5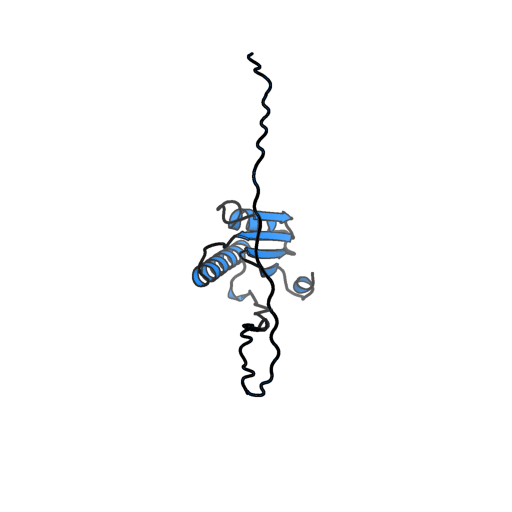73 1.00 36.53 115 ASN A O 1
ATOM 900 N N . LYS A 1 116 ? -25.413 -18.326 46.106 1.00 36.28 116 LYS A N 1
ATOM 901 C CA . LYS A 1 116 ? -26.377 -17.922 47.114 1.00 36.28 116 LYS A CA 1
ATOM 902 C C . LYS A 1 116 ? -26.891 -19.249 47.653 1.00 36.28 116 LYS A C 1
ATOM 904 O O . LYS A 1 116 ? -27.515 -19.972 46.891 1.00 36.28 116 LYS A O 1
ATOM 909 N N . ASP A 1 117 ? -26.554 -19.566 48.891 1.00 35.16 117 ASP A N 1
ATOM 910 C CA . ASP A 1 117 ? -27.463 -20.241 49.814 1.00 35.16 117 ASP A CA 1
ATOM 911 C C . ASP A 1 117 ? -26.969 -20.048 51.257 1.00 35.16 117 ASP A C 1
ATOM 913 O O . ASP A 1 117 ? -25.800 -19.698 51.456 1.00 35.16 117 ASP A O 1
ATOM 917 N N . PRO A 1 118 ? -27.876 -20.112 52.247 1.00 46.69 118 PRO A N 1
ATOM 918 C CA . PRO A 1 118 ? -27.843 -19.263 53.425 1.00 46.69 118 PRO A CA 1
ATOM 919 C C . PRO A 1 118 ? -27.681 -20.074 54.727 1.00 46.69 118 PRO A C 1
ATOM 921 O O . PRO A 1 118 ? -27.637 -21.296 54.729 1.00 46.69 118 PRO A O 1
ATOM 924 N N . GLU A 1 119 ? -27.630 -19.341 55.842 1.00 32.78 119 GLU A N 1
ATOM 925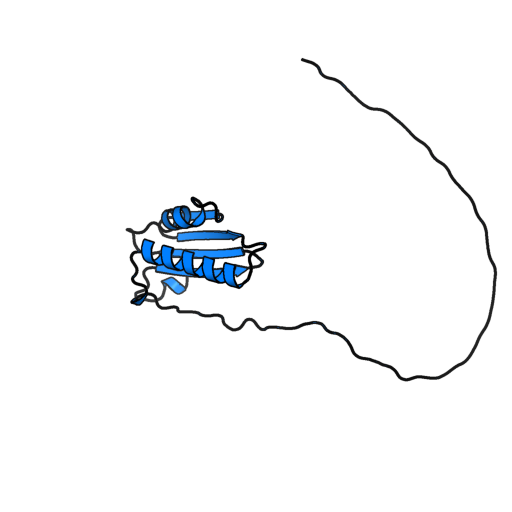 C CA . GLU A 1 119 ? -27.816 -19.804 57.229 1.00 32.78 119 GLU A CA 1
ATOM 926 C C . GLU A 1 119 ? -26.744 -20.703 57.881 1.00 32.78 119 GLU A C 1
ATOM 928 O O . GLU A 1 119 ? -26.743 -21.920 57.751 1.00 32.78 119 GLU A O 1
ATOM 933 N N . ARG A 1 120 ? -25.994 -20.120 58.831 1.00 35.03 120 ARG A N 1
ATOM 934 C CA . ARG A 1 120 ? -26.239 -20.385 60.266 1.00 35.03 120 ARG A CA 1
ATOM 935 C C . ARG A 1 120 ? -25.552 -19.357 61.172 1.00 35.03 120 ARG A C 1
ATOM 937 O O . ARG A 1 120 ? -24.378 -19.044 61.018 1.00 35.03 120 ARG A O 1
ATOM 944 N N . LYS A 1 121 ? -26.336 -18.840 62.121 1.00 37.34 121 LYS A N 1
ATOM 945 C CA . LYS A 1 121 ? -25.974 -17.896 63.189 1.00 37.34 121 LYS A CA 1
ATOM 946 C C . LYS A 1 121 ? -25.039 -18.518 64.238 1.00 37.34 121 LYS A C 1
ATOM 948 O O . LYS A 1 121 ? -25.156 -19.717 64.492 1.00 37.34 121 LYS A O 1
ATOM 953 N N . LYS A 1 122 ? -24.250 -17.661 64.905 1.00 34.12 122 LYS A N 1
ATOM 954 C CA . LYS A 1 122 ? -24.093 -17.469 66.376 1.00 34.12 122 LYS A CA 1
ATOM 955 C C . LYS A 1 122 ? -22.782 -16.700 66.629 1.00 34.12 122 LYS A C 1
ATOM 957 O O . LYS A 1 122 ? -21.717 -17.158 66.246 1.00 34.12 122 LYS A O 1
ATOM 962 N N . ASP A 1 123 ? -22.875 -15.415 66.959 1.00 33.50 123 ASP A N 1
ATOM 963 C CA . ASP A 1 123 ? -22.807 -14.853 68.324 1.00 33.50 123 ASP A CA 1
ATOM 964 C C . ASP A 1 123 ? -21.379 -14.802 68.897 1.00 33.50 123 ASP A C 1
ATOM 966 O O . ASP A 1 123 ? -20.869 -15.810 69.378 1.00 33.50 123 ASP A O 1
ATOM 970 N N . LYS A 1 124 ? -20.781 -13.602 68.948 1.00 37.09 124 LYS A N 1
ATOM 971 C CA . LYS A 1 124 ? -20.353 -12.995 70.221 1.00 37.09 124 LYS A CA 1
ATOM 972 C C . LYS A 1 124 ? -19.903 -11.537 70.068 1.00 37.09 124 LYS A C 1
ATOM 974 O O . LYS A 1 124 ? -19.220 -11.149 69.129 1.00 37.09 124 LYS A O 1
ATOM 979 N N . VAL A 1 125 ? -20.373 -10.773 71.041 1.00 33.69 125 VAL A N 1
ATOM 980 C CA . VAL A 1 125 ? -20.203 -9.353 71.342 1.00 33.69 125 VAL A CA 1
ATOM 981 C C . VAL A 1 125 ? -18.847 -9.126 72.011 1.00 33.69 125 VAL A C 1
ATOM 983 O O . VAL A 1 125 ? -18.514 -9.910 72.889 1.00 33.69 125 VAL A O 1
ATOM 986 N N . GLU A 1 126 ? -18.136 -8.039 71.684 1.00 32.00 126 GLU A N 1
ATOM 987 C CA . GLU A 1 126 ? -17.637 -7.095 72.701 1.00 32.00 126 GLU A CA 1
ATOM 988 C C . GLU A 1 126 ? -17.138 -5.767 72.110 1.00 32.00 126 GLU A C 1
ATOM 990 O O . GLU A 1 126 ? -16.557 -5.699 71.030 1.00 32.00 126 GLU A O 1
ATOM 995 N N . LYS A 1 127 ? -17.473 -4.699 72.841 1.00 35.34 127 LYS A N 1
ATOM 996 C CA . LYS A 1 127 ? -17.201 -3.278 72.600 1.00 35.34 127 LYS A CA 1
ATOM 997 C C . LYS A 1 127 ? -15.810 -2.890 73.111 1.00 35.34 127 LYS A C 1
ATOM 999 O O . LYS A 1 127 ? -15.357 -3.440 74.106 1.00 35.34 127 LYS A O 1
ATOM 1004 N N . SER A 1 128 ? -15.233 -1.842 72.530 1.00 32.22 128 SER A N 1
ATOM 1005 C CA . SER A 1 128 ? -14.541 -0.728 73.223 1.00 32.22 128 SER A CA 1
ATOM 1006 C C . SER A 1 128 ? -14.055 0.243 72.136 1.00 32.22 128 SER A C 1
ATOM 1008 O O . SER A 1 128 ? -13.434 -0.160 71.160 1.00 32.22 128 SER A O 1
ATOM 1010 N N . ASP A 1 129 ? -14.685 1.405 72.001 1.00 32.56 129 ASP A N 1
ATOM 1011 C CA . ASP A 1 129 ? -14.358 2.695 72.633 1.00 32.56 129 ASP A CA 1
ATOM 1012 C C . ASP A 1 129 ? -13.475 3.593 71.739 1.00 32.56 129 ASP A C 1
ATOM 1014 O O . ASP A 1 129 ? -12.387 3.249 71.293 1.00 32.56 129 ASP A O 1
ATOM 1018 N N . LYS A 1 130 ? -14.053 4.756 71.421 1.00 33.34 130 LYS A N 1
ATOM 1019 C CA . LYS A 1 130 ? -13.493 5.948 70.749 1.00 33.34 130 LYS A CA 1
ATOM 1020 C C . LYS A 1 130 ? -12.586 6.729 71.741 1.00 33.34 130 LYS A C 1
ATOM 1022 O O . LYS A 1 130 ? -12.564 6.363 72.909 1.00 33.34 130 LYS A O 1
ATOM 1027 N N . PRO A 1 131 ? -12.142 7.970 71.441 1.00 49.47 131 PRO A N 1
ATOM 1028 C CA . PRO A 1 131 ? -11.450 8.554 70.271 1.00 49.47 131 PRO A CA 1
ATOM 1029 C C . PRO A 1 131 ? -10.223 9.407 70.720 1.00 49.47 131 PRO A C 1
ATOM 1031 O O . PRO A 1 131 ? -10.165 9.772 71.880 1.00 49.47 131 PRO A O 1
ATOM 1034 N N . GLU A 1 132 ? -9.338 9.896 69.834 1.00 33.66 132 GLU A N 1
ATOM 1035 C CA . GLU A 1 132 ? -8.823 11.281 69.988 1.00 33.66 132 GLU A CA 1
ATOM 1036 C C . GLU A 1 132 ? -8.106 11.868 68.760 1.00 33.66 132 GLU A C 1
ATOM 1038 O O . GLU A 1 132 ? -7.594 11.169 67.891 1.00 33.66 132 GLU A O 1
ATOM 1043 N N . LYS A 1 133 ? -8.165 13.201 68.710 1.00 34.09 133 LYS A N 1
ATOM 1044 C CA . LYS A 1 133 ? -7.747 14.170 67.691 1.00 34.09 133 LYS A CA 1
ATOM 1045 C C . LYS A 1 133 ? -6.255 14.530 67.792 1.00 34.09 133 LYS A C 1
ATOM 1047 O O . LYS A 1 133 ? -5.670 14.374 68.851 1.00 34.09 133 LYS A O 1
ATOM 1052 N N . ALA A 1 134 ? -5.734 15.168 66.734 1.00 37.53 134 ALA A N 1
ATOM 1053 C CA . ALA A 1 134 ? -4.954 16.433 66.721 1.00 37.53 134 ALA A CA 1
ATOM 1054 C C . ALA A 1 134 ? -3.970 16.409 65.528 1.00 37.53 134 ALA A C 1
ATOM 1056 O O . ALA A 1 134 ? -3.155 15.509 65.403 1.00 37.53 134 ALA A O 1
ATOM 1057 N N . GLU A 1 135 ? -4.149 17.198 64.469 1.00 34.97 135 GLU A N 1
ATOM 1058 C CA . GLU A 1 135 ? -3.919 18.647 64.332 1.00 34.97 135 GLU A CA 1
ATOM 1059 C C . GLU A 1 135 ? -2.480 19.024 63.887 1.00 34.97 135 GLU A C 1
ATOM 1061 O O . GLU A 1 135 ? -1.520 18.907 64.632 1.00 34.97 135 GLU A O 1
ATOM 1066 N N . LYS A 1 136 ? -2.411 19.526 62.637 1.00 39.69 136 LYS A N 1
ATOM 1067 C CA . LYS A 1 136 ? -1.516 20.539 62.020 1.00 39.69 136 LYS A CA 1
ATOM 1068 C C . LYS A 1 136 ? 0.002 20.510 62.286 1.00 39.69 136 LYS A C 1
ATOM 1070 O O . LYS A 1 136 ? 0.452 20.711 63.404 1.00 39.69 136 LYS A O 1
ATOM 1075 N N . LYS A 1 137 ? 0.766 20.687 61.193 1.00 45.75 137 LYS A N 1
ATOM 1076 C CA . LYS A 1 137 ? 1.593 21.901 60.988 1.00 45.75 137 LYS A CA 1
ATOM 1077 C C . LYS A 1 137 ? 2.012 22.101 59.522 1.00 45.75 137 LYS A C 1
ATOM 1079 O O . LYS A 1 137 ? 2.549 21.215 58.873 1.00 45.75 137 LYS A O 1
ATOM 1084 N N . LYS A 1 138 ? 1.744 23.318 59.032 1.00 40.88 138 LYS A N 1
ATOM 1085 C CA . LYS A 1 138 ? 2.323 23.955 57.837 1.00 40.88 138 LYS A CA 1
ATOM 1086 C C . LYS A 1 138 ? 3.819 24.217 58.056 1.00 40.88 138 LYS A C 1
ATOM 1088 O O . LYS A 1 138 ? 4.170 24.672 59.140 1.00 40.88 138 LYS A O 1
ATOM 1093 N N . ALA A 1 139 ? 4.623 24.162 56.995 1.00 46.06 139 ALA A N 1
ATOM 1094 C CA . ALA A 1 139 ? 5.739 25.093 56.802 1.00 46.06 139 ALA A CA 1
ATOM 1095 C C . ALA A 1 139 ? 6.061 25.266 55.306 1.00 46.06 139 ALA A C 1
ATOM 1097 O O . ALA A 1 139 ? 6.141 24.301 54.555 1.00 46.06 139 ALA A O 1
ATOM 1098 N N . LYS A 1 140 ? 6.181 26.534 54.900 1.00 45.31 140 LYS A N 1
ATOM 1099 C CA . LYS A 1 140 ? 6.560 27.064 53.582 1.00 45.31 140 LYS A CA 1
ATOM 1100 C C . LYS A 1 140 ? 8.076 27.322 53.533 1.00 45.31 140 LYS A C 1
ATOM 1102 O O . LYS A 1 140 ? 8.608 27.816 54.520 1.00 45.31 140 LYS A O 1
ATOM 1107 N N . SER A 1 141 ? 8.674 27.224 52.346 1.00 45.91 141 SER A N 1
ATOM 1108 C CA . SER A 1 141 ? 9.792 28.055 51.830 1.00 45.91 141 SER A CA 1
ATOM 1109 C C . SER A 1 141 ? 9.827 27.840 50.295 1.00 45.91 141 SER A C 1
ATOM 1111 O O . SER A 1 141 ? 9.740 26.698 49.866 1.00 45.91 141 SER A O 1
ATOM 1113 N N . LYS A 1 142 ? 9.645 28.812 49.373 1.00 41.06 142 LYS A N 1
ATOM 1114 C CA . LYS A 1 142 ? 10.381 30.066 49.032 1.00 41.06 142 LYS A CA 1
ATOM 1115 C C . LYS A 1 142 ? 11.870 29.741 48.768 1.00 41.06 142 LYS A C 1
ATOM 1117 O O . LYS A 1 142 ? 12.487 29.215 49.678 1.00 41.06 142 LYS A O 1
ATOM 1122 N N . ALA A 1 143 ? 12.518 29.974 47.616 1.00 49.94 143 ALA A N 1
ATOM 1123 C CA . ALA A 1 143 ? 12.482 31.063 46.622 1.00 49.94 143 ALA A CA 1
ATOM 1124 C C . ALA A 1 143 ? 13.246 30.650 45.302 1.00 49.94 143 ALA A C 1
ATOM 1126 O O . ALA A 1 143 ? 13.711 29.513 45.244 1.00 49.94 143 ALA A O 1
ATOM 1127 N N . PRO A 1 144 ? 13.382 31.521 44.264 1.00 62.91 144 PRO A N 1
ATOM 1128 C CA . PRO A 1 144 ? 13.759 31.187 42.871 1.00 62.91 144 PRO A CA 1
ATOM 1129 C C . PRO A 1 144 ? 15.209 31.570 42.472 1.00 62.91 144 PRO A C 1
ATOM 1131 O O . PRO A 1 144 ? 15.924 32.193 43.257 1.00 62.91 144 PRO A O 1
ATOM 1134 N N . PRO A 1 145 ? 15.632 31.269 41.228 1.00 56.28 145 PRO A N 1
ATOM 1135 C CA . PRO A 1 145 ? 16.379 32.244 40.399 1.00 56.28 145 PRO A CA 1
ATOM 1136 C C . PRO A 1 145 ? 15.978 32.147 38.899 1.00 56.28 145 PRO A C 1
ATOM 1138 O O . PRO A 1 145 ? 15.327 31.185 38.515 1.00 56.28 145 PRO A O 1
ATOM 1141 N N . ARG A 1 146 ? 16.312 33.017 37.939 1.00 49.31 146 ARG A N 1
ATOM 1142 C CA . ARG A 1 146 ? 16.973 34.329 37.810 1.00 49.31 146 ARG A CA 1
ATOM 1143 C C . ARG A 1 146 ? 16.691 34.795 36.368 1.00 49.31 146 ARG A C 1
ATOM 1145 O O . ARG A 1 146 ? 16.560 33.965 35.473 1.00 49.31 146 ARG A O 1
ATOM 1152 N N . GLU A 1 147 ? 16.626 36.104 36.171 1.00 49.88 147 GLU A N 1
ATOM 1153 C CA . GLU A 1 147 ? 16.605 36.762 34.863 1.00 49.88 147 GLU A CA 1
ATOM 1154 C C . GLU A 1 147 ? 17.910 36.528 34.086 1.00 49.88 147 GLU A C 1
ATOM 1156 O O . GLU A 1 147 ? 18.984 36.425 34.684 1.00 49.88 147 GLU A O 1
ATOM 1161 N N . ALA A 1 148 ? 17.817 36.521 32.756 1.00 54.44 148 ALA A N 1
ATOM 1162 C CA . ALA A 1 148 ? 18.918 36.874 31.869 1.00 54.44 148 ALA A CA 1
ATOM 1163 C C . ALA A 1 148 ? 18.346 37.569 30.627 1.00 54.44 148 ALA A C 1
ATOM 1165 O O . ALA A 1 148 ? 17.824 36.941 29.711 1.00 54.44 148 ALA A O 1
ATOM 1166 N N . SER A 1 149 ? 18.418 38.893 30.663 1.00 52.62 149 SER A N 1
ATOM 1167 C CA . SER A 1 149 ? 18.388 39.793 29.518 1.00 52.62 149 SER A CA 1
ATOM 1168 C C . SER A 1 149 ? 19.699 39.703 28.736 1.00 52.62 149 SER A C 1
ATOM 1170 O O . SER A 1 149 ? 20.765 39.814 29.347 1.00 52.62 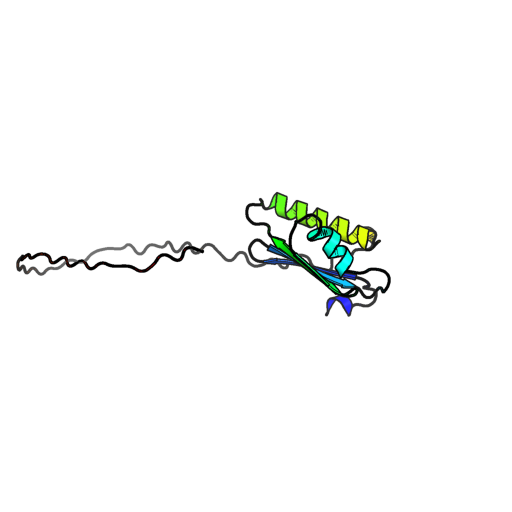149 SER A O 1
ATOM 1172 N N . SER A 1 150 ? 19.620 39.574 27.413 1.00 53.34 150 SER A N 1
ATOM 1173 C CA . SER A 1 150 ? 20.478 40.206 26.391 1.00 53.34 150 SER A CA 1
ATOM 1174 C C . SER A 1 150 ? 19.872 39.934 25.021 1.00 53.34 150 SER A C 1
ATOM 1176 O O . SER A 1 150 ? 19.499 38.764 24.785 1.00 53.34 150 SER A O 1
#

Radius of gyration: 31.47 Å; chains: 1; bounding box: 48×61×87 Å

pLDDT: mean 71.29, std 23.67, range [32.0, 96.94]

Secondary structure (DSSP, 8-state):
-TTTTSTT--EEEEEEEETTEEEEEEEE--SS--HHHHHIIIIITTTSSEEEEETTEEEEEEE-TT--HHHHHHHHHHHHHHHHHHTT--GGG---------------------------------------------------------

=== Feature glossary ===
The features interleaved in this record are:

— What the protein is —

Sequence gives the chain of amino acids in standard one-letter code (A=alanine, C=cysteine, …, Y=tyrosine), read N→C. It is the only feature that is directly encoded by the gene; all structural features are derived from the folded form of this sequence.

Database cross-references. InterPro integrates a dozen domain/family signature databases into unified entries with residue-range hits. GO terms attach function/process/location labels with evidence codes. CATH codes position the fold in a four-level structural taxonomy. Organism is the NCBI-taxonomy species name.

— Where its atoms are —

Atomic coordinates in PDBx/mmCIF format — the same representation the Protein Data Bank distributes. Each line of the _atom_site loop places one backbone atom in Cartesian space (units: ångströms, origin: arbitrary).

The six renders are orthographic views along the three Cartesian axes in both directions. Representation (cartoon, sticks, or surface) and color scheme (sequence-rainbow or by-chain) vary across proteins so the training set covers all the common visualization conventions.

— Local backbone conformation —

Eight-state secondary structure (DSSP): H is the canonical α-helix, G the tighter 3₁₀-helix, I the wider π-helix; E/B are β-structure, T and S are turns and bends, and '-' is everything else. DSSP derives these from the pattern of main-chain N–H···O=C hydrogen bonds, not from the sequence.

P-SEA three-state annotation labels each residue as helix, strand, or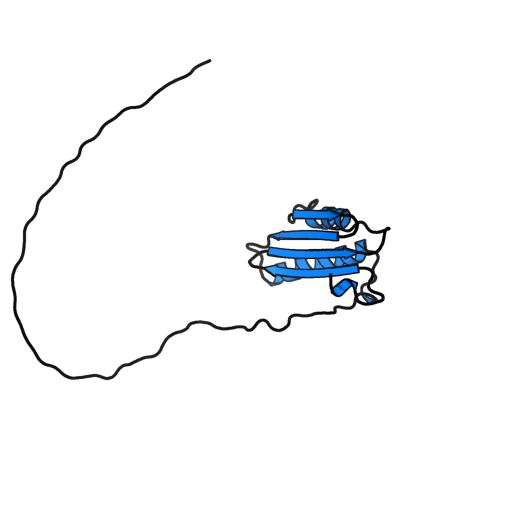 coil based pur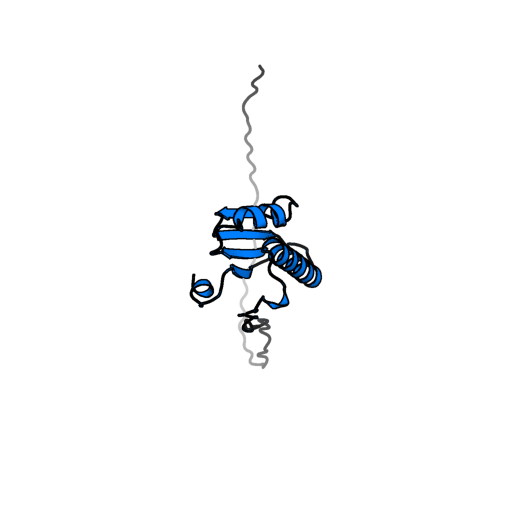ely on the geometry of the Cα trace. It serves as a fallback when the full backbone (and thus DSSP) is unavailable.

The φ/ψ torsion pair specifies the backbone conformation at each residue. φ rotates about the N–Cα bond, ψ about the Cα–C bond. Steric clashes forbid most of the (φ, ψ) plane — the allowed regions (α-helix basin, β-sheet basin, left-handed helix) are the Ramachandran-allowed regions.

— Global shape and packing —

The geometric summary reports three shape descriptors. Rg (radius of gyration) measures how spread out the Cα atoms are about their centre of mass; compact globular proteins have small Rg, elongated or unfolded ones large. Cα contacts (<8 Å, |i−j|>4) count long-range residue pairs in spatial proximity — high for tightly packed folds, near zero for rods or random coil. The bounding-box extents give the protein's footprint along x, y, z in Å.

Solvent-accessible surface area (SASA) is the area in Å² traced out by the centre of a 1.4 Å probe sphere (a water molecule) rolled over the protein's van der Waals surface (Shrake–Rupley / Lee–Richards construction). Buried residues have near-zero SASA; fully exposed residues can exceed 200 Å². The total SASA scales roughly with the number of surface residues.

The contact map is a binary N×N matrix image: pixel (i, j) is dark where Cα_i and Cα_j are within 8 Å and |i−j|>4. Because the |i−j|>4 filter removes local helical contacts, off-diagonal stripes parallel to the main diagonal indicate parallel β-sheets; stripes perpendicular to it indicate antiparallel β-sheets. The Ramachandran plot scatters every residue's (φ, ψ) pair against the sterically allowed regions. The PAE heatmap renders the predicted-aligned-error matrix.

— Structural neighborhood —

3Di is Foldseek's structural alphabet. Each residue is assigned one of twenty discrete states based on how its Cα sits relative to its spatial (not sequential) neighbors. Aligning 3Di strings finds structural homologs roughly as well as full 3D superposition, but orders of magnitude faster.

Nearest PDB neighbors are the top structural matches found by Foldseek when searching this structure against the entire Protein Data Bank. Each hit reports a TM-score (0 to 1; >0.5 almost always implies the same fold) and an E-value. These are *structural* homologs — they may share no detectable sequence similarity.

— Confidence and disorder —

For AlphaFold models, the B-factor field carries pLDDT — the model's own estimate of local accuracy on a 0–100 scale. Regions with pLDDT<50 should be treated as essentially unmodeled; they often correspond to intrinsically disordered segments.

Crystallographic B-factors measure how much each atom's electron density is smeared out, in Å². They rise in mobile loops and surface residues and fall in the buried interior. In AlphaFold models this column is repurposed to hold pLDDT instead.

Predicted aligned error is AlphaFold's pairwise confidence. Unlike pLDDT (per-residue), PAE is per-residue-pair and captures whether two parts of the structure are correctly placed relative to each other. Units are ångströms of expected positional error.